Protein AF-A0A843BUU1-F1 (afdb_monomer_lite)

pLDDT: mean 89.88, std 9.69, range [48.09, 97.88]

Foldseek 3Di:
DAPDPVLLVVLLVLLLVQLVQLLVVPAPAFPDPLRGSNSVSVVSVVVSVCSVVVHDDDLVVVLQQLPPVHVCVRNVHDVVSSVSNNVSSCRGPVVVVDD

Structure (mmCIF, N/CA/C/O backbone):
data_AF-A0A843BUU1-F1
#
_entry.id   AF-A0A843BUU1-F1
#
loop_
_atom_site.group_PDB
_atom_site.id
_atom_site.type_symbol
_atom_site.label_atom_id
_atom_site.label_alt_id
_atom_site.label_comp_id
_atom_site.label_asym_id
_atom_site.label_entity_id
_atom_site.label_seq_id
_atom_site.pdbx_PDB_ins_code
_atom_site.Cartn_x
_atom_site.Cartn_y
_atom_site.Cartn_z
_atom_site.occupancy
_atom_site.B_iso_or_equiv
_atom_site.auth_seq_id
_atom_site.auth_comp_id
_atom_site.auth_asym_id
_atom_site.auth_atom_id
_atom_site.pdbx_PDB_model_num
ATOM 1 N N . MET A 1 1 ? -14.835 1.994 11.203 1.00 49.28 1 MET A N 1
ATOM 2 C CA . MET A 1 1 ? -13.752 2.957 11.521 1.00 49.28 1 MET A CA 1
ATOM 3 C C . MET A 1 1 ? -12.626 2.130 12.118 1.00 49.28 1 MET A C 1
ATOM 5 O O . MET A 1 1 ? -12.979 1.179 12.800 1.00 49.28 1 MET A O 1
ATOM 9 N N . PRO A 1 2 ? -11.346 2.428 11.838 1.00 50.78 2 PRO A N 1
ATOM 10 C CA . PRO A 1 2 ? -10.219 1.670 12.385 1.00 50.78 2 PRO A CA 1
ATOM 11 C C . PRO A 1 2 ? -10.314 1.547 13.912 1.00 50.78 2 PRO A C 1
ATOM 13 O O . PRO A 1 2 ? -10.710 2.510 14.574 1.00 50.78 2 PRO A O 1
ATOM 16 N N . ASP A 1 3 ? -9.969 0.373 14.449 1.00 61.31 3 ASP A N 1
ATOM 17 C CA . ASP A 1 3 ? -10.165 0.033 15.866 1.00 61.31 3 ASP A CA 1
ATOM 18 C C . ASP A 1 3 ? -9.245 0.853 16.792 1.00 61.31 3 ASP A C 1
ATOM 20 O O . ASP A 1 3 ? -9.590 1.081 17.953 1.00 61.31 3 ASP 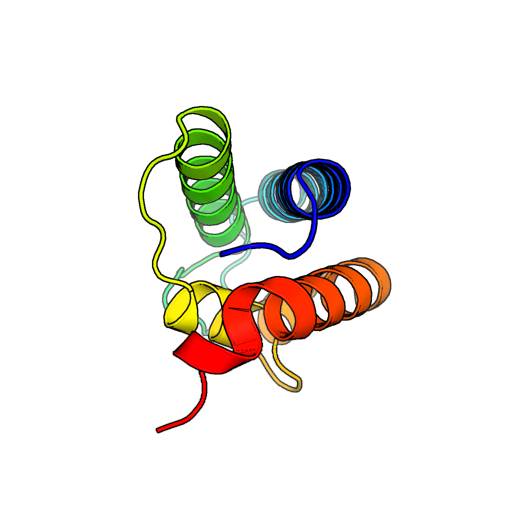A O 1
ATOM 24 N N . THR A 1 4 ? -8.114 1.374 16.285 1.00 78.06 4 THR A N 1
ATOM 25 C CA . THR A 1 4 ? -7.273 2.376 16.968 1.00 78.06 4 THR A CA 1
ATOM 26 C C . THR A 1 4 ? -6.519 3.299 15.991 1.00 78.06 4 THR A C 1
ATOM 28 O O . THR A 1 4 ? -6.145 2.901 14.890 1.00 78.06 4 THR A O 1
ATOM 31 N N . GLU A 1 5 ? -6.232 4.543 16.405 1.00 84.19 5 GLU A N 1
ATOM 32 C CA . GLU A 1 5 ? -5.403 5.513 15.649 1.00 84.19 5 GLU A CA 1
ATOM 33 C C . GLU A 1 5 ? -3.982 4.982 15.373 1.00 84.19 5 GLU A C 1
ATOM 35 O O . GLU A 1 5 ? -3.382 5.290 14.346 1.00 84.19 5 GLU A O 1
ATOM 40 N N . GLN A 1 6 ? -3.477 4.112 16.251 1.00 88.81 6 GLN A N 1
ATOM 41 C CA . GLN A 1 6 ? -2.187 3.442 16.101 1.00 88.81 6 GLN A CA 1
ATOM 42 C C . GLN A 1 6 ? -2.160 2.473 14.908 1.00 88.81 6 GLN A C 1
ATOM 44 O O . GLN A 1 6 ? -1.189 2.457 14.158 1.00 88.81 6 GLN A O 1
ATOM 49 N N . GLU A 1 7 ? -3.217 1.687 14.708 1.00 90.38 7 GLU A N 1
ATOM 50 C CA . GLU A 1 7 ? -3.300 0.731 13.595 1.00 90.38 7 GLU A CA 1
ATOM 51 C C . GLU A 1 7 ? -3.445 1.429 12.244 1.00 90.38 7 GLU A C 1
ATOM 53 O O . GLU A 1 7 ? -2.884 0.980 11.246 1.00 90.38 7 GLU A O 1
ATOM 58 N N . LEU A 1 8 ? -4.162 2.557 12.215 1.00 89.69 8 LEU A N 1
ATOM 59 C CA . LEU A 1 8 ? -4.256 3.381 11.014 1.00 89.69 8 LEU A CA 1
ATOM 60 C C . LEU A 1 8 ? -2.894 3.989 10.649 1.00 89.69 8 LEU A C 1
ATOM 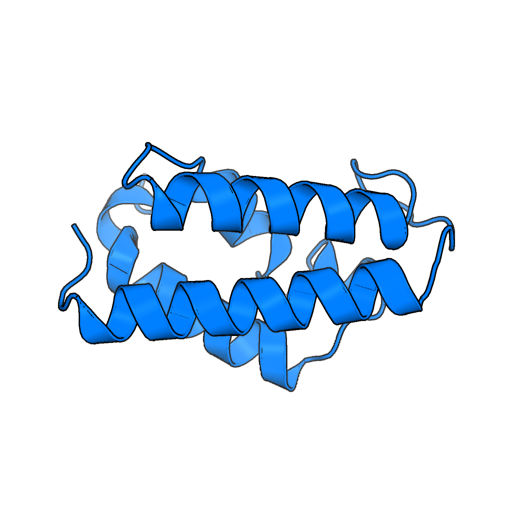62 O O . LEU A 1 8 ? -2.535 4.032 9.471 1.00 89.69 8 LEU A O 1
ATOM 66 N N . GLN A 1 9 ? -2.124 4.425 11.651 1.00 93.31 9 GLN A N 1
ATOM 67 C CA . GLN A 1 9 ? -0.764 4.915 11.443 1.00 93.31 9 GLN A CA 1
ATOM 68 C C . GLN A 1 9 ? 0.155 3.801 10.919 1.00 93.31 9 GLN A C 1
ATOM 70 O O . GLN A 1 9 ? 0.864 4.011 9.938 1.00 93.31 9 GLN A O 1
ATOM 75 N N . GLU A 1 10 ? 0.089 2.605 11.508 1.00 95.25 10 GLU A N 1
ATOM 76 C CA . GLU A 1 10 ? 0.867 1.444 11.057 1.00 95.25 10 GLU A CA 1
ATOM 77 C C . GLU A 1 10 ? 0.541 1.066 9.604 1.00 95.25 10 GLU A C 1
ATOM 79 O O . GLU A 1 10 ? 1.449 0.864 8.796 1.00 95.25 10 GLU A O 1
ATOM 84 N N . LEU A 1 11 ? -0.747 1.044 9.242 1.00 94.94 11 LEU A N 1
ATOM 85 C CA . LEU A 1 11 ? -1.179 0.815 7.863 1.00 94.94 11 LEU A CA 1
ATOM 86 C C . LEU A 1 11 ? -0.612 1.884 6.922 1.00 94.94 11 LEU A C 1
ATOM 88 O O . LEU A 1 11 ? -0.082 1.555 5.863 1.00 94.94 11 LEU A O 1
ATOM 92 N N . THR A 1 12 ? -0.685 3.155 7.318 1.00 96.00 12 THR A N 1
ATOM 93 C CA . THR A 1 12 ? -0.170 4.278 6.521 1.00 96.00 12 THR A CA 1
ATOM 94 C C . THR A 1 12 ? 1.338 4.149 6.286 1.00 96.00 12 THR A C 1
ATOM 96 O O . THR A 1 12 ? 1.812 4.341 5.166 1.00 96.00 12 THR A O 1
ATOM 99 N N . ASP A 1 13 ? 2.103 3.765 7.308 1.00 96.88 13 ASP A N 1
ATOM 100 C CA . ASP A 1 13 ? 3.556 3.604 7.203 1.00 96.88 13 ASP A CA 1
ATOM 101 C C . ASP A 1 13 ? 3.964 2.377 6.376 1.00 96.88 13 ASP A C 1
ATOM 103 O O . ASP A 1 13 ? 4.983 2.408 5.678 1.00 96.88 13 ASP A O 1
ATOM 107 N N . LEU A 1 14 ? 3.170 1.307 6.398 1.00 97.69 14 LEU A N 1
ATOM 108 C CA . LEU A 1 14 ? 3.367 0.159 5.512 1.00 97.69 14 LEU A CA 1
ATOM 109 C C . LEU A 1 14 ? 3.026 0.497 4.057 1.00 97.69 14 LEU A C 1
ATOM 111 O O . LEU A 1 14 ? 3.770 0.110 3.158 1.00 97.69 14 LEU A O 1
ATOM 115 N N . LEU A 1 15 ? 1.967 1.271 3.811 1.00 97.62 15 LEU A N 1
ATOM 116 C CA . LEU A 1 15 ? 1.608 1.726 2.464 1.00 97.62 15 LEU A CA 1
ATOM 117 C C . LEU A 1 15 ? 2.674 2.654 1.869 1.00 97.62 15 LEU A C 1
ATOM 119 O O . LEU A 1 15 ? 2.977 2.550 0.682 1.00 97.62 15 LEU A O 1
ATOM 123 N N . LYS A 1 16 ? 3.320 3.494 2.690 1.00 97.88 16 LYS A N 1
ATOM 124 C CA . LYS A 1 16 ? 4.503 4.270 2.276 1.00 97.88 16 LYS A CA 1
ATOM 125 C C . LYS A 1 16 ? 5.657 3.372 1.841 1.00 97.88 16 LYS A C 1
ATOM 127 O O . LYS A 1 16 ? 6.289 3.639 0.821 1.00 97.88 16 LYS A O 1
ATOM 132 N N . GLN A 1 17 ? 5.933 2.311 2.599 1.00 97.81 17 GLN A N 1
ATOM 133 C CA . GLN A 1 17 ? 6.978 1.345 2.250 1.00 97.81 17 GLN A CA 1
ATOM 134 C C . GLN A 1 17 ? 6.643 0.610 0.947 1.00 97.81 17 GLN A C 1
ATOM 136 O O . GLN A 1 17 ? 7.498 0.528 0.068 1.00 97.81 17 GLN A O 1
ATOM 141 N N . ALA A 1 18 ? 5.398 0.152 0.795 1.00 97.19 18 ALA A N 1
ATOM 142 C CA . ALA A 1 18 ? 4.921 -0.515 -0.414 1.00 97.19 18 ALA A CA 1
ATOM 143 C C . ALA A 1 18 ? 5.004 0.400 -1.648 1.00 97.19 18 ALA A C 1
ATOM 145 O O . ALA A 1 18 ? 5.505 -0.006 -2.697 1.00 97.19 18 ALA A O 1
ATOM 146 N N . SER A 1 19 ? 4.586 1.662 -1.500 1.00 97.69 19 SER A N 1
ATOM 147 C CA . SER A 1 19 ? 4.714 2.697 -2.528 1.00 97.69 19 SER A CA 1
ATOM 148 C C . SER A 1 19 ? 6.173 2.883 -2.956 1.00 97.69 19 SER A C 1
ATOM 150 O O . SER A 1 19 ? 6.491 2.781 -4.142 1.00 97.69 19 SER A O 1
ATOM 152 N N . GLN A 1 20 ? 7.084 3.072 -1.996 1.00 97.50 20 GLN A N 1
ATOM 153 C CA . GLN A 1 20 ? 8.502 3.267 -2.290 1.00 97.50 20 GLN A CA 1
ATOM 154 C C . GLN A 1 20 ? 9.135 2.036 -2.947 1.00 97.50 20 GLN A C 1
ATOM 156 O O . GLN A 1 20 ? 9.969 2.194 -3.840 1.00 97.50 20 GLN A O 1
ATOM 161 N N . GLU A 1 21 ? 8.762 0.823 -2.533 1.00 96.25 21 GLU A N 1
ATOM 162 C CA . GLU A 1 21 ? 9.235 -0.413 -3.162 1.00 96.25 21 GLU A CA 1
ATOM 163 C C . GLU A 1 21 ? 8.887 -0.426 -4.656 1.00 96.25 21 GLU A C 1
ATOM 165 O O . GLU A 1 21 ? 9.761 -0.624 -5.501 1.00 96.25 21 GLU A O 1
ATOM 170 N N . MET A 1 22 ? 7.627 -0.141 -4.978 1.00 96.56 22 MET A N 1
ATOM 171 C CA . MET A 1 22 ? 7.114 -0.131 -6.344 1.00 96.56 22 MET A CA 1
ATOM 172 C C . MET A 1 22 ? 7.718 0.986 -7.205 1.00 96.56 22 MET A C 1
ATOM 174 O O . MET A 1 22 ? 8.149 0.727 -8.327 1.00 96.56 22 MET A O 1
ATOM 178 N N . ILE A 1 23 ? 7.860 2.199 -6.660 1.00 96.50 23 ILE A N 1
ATOM 179 C CA . ILE A 1 23 ? 8.534 3.316 -7.346 1.00 96.50 23 ILE A CA 1
ATOM 180 C C . ILE A 1 23 ? 10.008 2.983 -7.612 1.00 96.50 23 ILE A C 1
ATOM 182 O O . ILE A 1 23 ? 10.523 3.249 -8.694 1.00 96.50 23 ILE A O 1
ATOM 186 N N . THR A 1 24 ? 10.702 2.360 -6.653 1.00 95.88 24 THR A N 1
ATOM 187 C CA . THR A 1 24 ? 12.134 2.027 -6.790 1.00 95.88 24 THR A CA 1
ATOM 188 C C . THR A 1 24 ? 12.384 0.977 -7.871 1.00 95.88 24 THR A C 1
ATOM 190 O O . THR A 1 24 ? 13.437 0.991 -8.510 1.00 95.88 24 THR A O 1
ATOM 193 N N . LYS A 1 25 ? 11.423 0.078 -8.110 1.00 93.19 25 LYS A N 1
ATOM 194 C CA . LYS A 1 25 ? 11.479 -0.859 -9.240 1.00 93.19 25 LYS A CA 1
ATOM 195 C C . LYS A 1 25 ? 11.403 -0.154 -10.594 1.00 93.19 25 LYS A C 1
ATOM 197 O O . LYS A 1 25 ? 11.943 -0.674 -11.571 1.00 93.19 25 LYS A O 1
ATOM 202 N N . GLY A 1 26 ? 10.780 1.021 -10.644 1.00 90.06 26 GLY A N 1
ATOM 203 C CA . GLY A 1 26 ? 10.614 1.809 -11.856 1.00 90.06 26 GLY A CA 1
ATOM 204 C C . GLY A 1 26 ? 9.522 1.260 -12.785 1.00 90.06 26 GLY A C 1
ATOM 205 O O . GLY A 1 26 ? 8.675 0.468 -12.35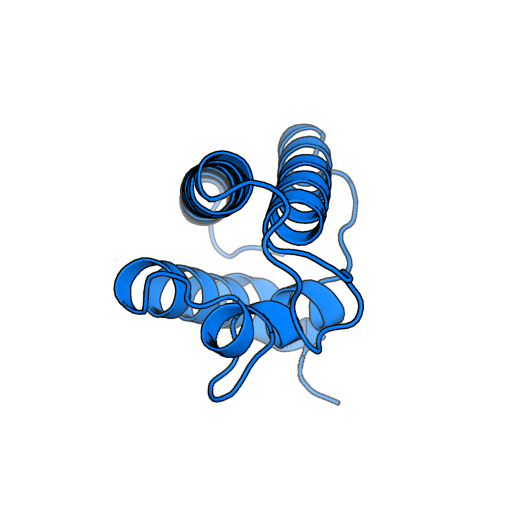8 1.00 90.06 26 GLY A O 1
ATOM 206 N N . PRO A 1 27 ? 9.521 1.665 -14.065 1.00 93.19 27 PRO A N 1
ATOM 207 C CA . PRO A 1 27 ? 8.420 1.431 -15.001 1.00 93.19 27 PRO A CA 1
ATOM 208 C C . PRO A 1 27 ? 8.436 0.006 -15.587 1.00 93.19 27 PRO A C 1
ATOM 210 O O . PRO A 1 27 ? 8.338 -0.194 -16.799 1.00 93.19 27 PRO A O 1
ATOM 213 N N . ILE A 1 28 ? 8.607 -1.009 -14.737 1.00 91.19 28 ILE A N 1
ATOM 214 C CA . ILE A 1 28 ? 8.479 -2.414 -15.127 1.00 91.19 28 ILE A CA 1
ATOM 215 C C . ILE A 1 28 ? 7.013 -2.662 -15.452 1.00 91.19 28 ILE A C 1
ATOM 217 O O . ILE A 1 28 ? 6.160 -2.484 -14.588 1.00 91.19 28 ILE A O 1
ATOM 221 N N . SER A 1 29 ? 6.733 -3.058 -16.692 1.00 90.94 29 SER A N 1
ATOM 222 C CA . SER A 1 29 ? 5.368 -3.340 -17.125 1.00 90.94 29 SER A CA 1
ATOM 223 C C . SER A 1 29 ? 4.785 -4.526 -16.357 1.00 90.94 29 SER A C 1
ATOM 225 O O . SER A 1 29 ? 5.437 -5.563 -16.212 1.00 90.94 29 SER A O 1
ATOM 227 N N . THR A 1 30 ? 3.554 -4.357 -15.891 1.00 87.31 30 THR A N 1
ATOM 228 C CA . THR A 1 30 ? 2.762 -5.365 -15.186 1.00 87.31 30 THR A CA 1
ATOM 229 C C . THR A 1 30 ? 1.504 -5.665 -15.997 1.00 87.31 30 THR A C 1
ATOM 231 O O . THR A 1 30 ? 1.063 -4.858 -16.810 1.00 87.31 30 THR A O 1
ATOM 234 N N . ILE A 1 31 ? 0.906 -6.839 -15.794 1.00 85.56 31 ILE A N 1
ATOM 235 C CA . ILE A 1 31 ? -0.375 -7.217 -16.428 1.00 85.56 31 ILE A CA 1
ATOM 236 C C . ILE A 1 31 ? -1.593 -6.722 -15.630 1.00 85.56 31 ILE A C 1
ATOM 238 O O . ILE A 1 31 ? -2.685 -7.272 -15.746 1.00 85.56 31 ILE A O 1
ATOM 242 N N . THR A 1 32 ? -1.382 -5.705 -14.798 1.00 87.69 32 THR A N 1
ATOM 243 C CA . THR A 1 32 ? -2.358 -5.149 -13.860 1.00 87.69 32 THR A CA 1
ATOM 244 C C . THR A 1 32 ? -2.942 -3.852 -14.418 1.00 87.69 32 THR A C 1
ATOM 246 O O . THR A 1 32 ? -2.409 -3.271 -15.362 1.00 87.69 32 THR A O 1
ATOM 249 N N . GLU A 1 33 ? -4.019 -3.362 -13.816 1.00 87.50 33 GLU A N 1
ATOM 250 C CA . GLU A 1 33 ? -4.699 -2.111 -14.173 1.00 87.50 33 GLU A CA 1
ATOM 251 C C . GLU A 1 33 ? -3.828 -0.852 -14.023 1.00 87.50 33 GLU A C 1
ATOM 253 O O . GLU A 1 33 ? -4.185 0.207 -14.535 1.00 87.50 33 GLU A O 1
ATOM 258 N N . TYR A 1 34 ? -2.680 -0.966 -13.352 1.00 92.00 34 TYR A N 1
ATOM 259 C CA . TYR A 1 34 ? -1.730 0.127 -13.162 1.00 92.00 34 TYR A CA 1
ATOM 260 C C . TYR A 1 34 ? -0.677 0.208 -14.282 1.00 92.00 34 TYR A C 1
ATOM 262 O O . TYR A 1 34 ? 0.118 1.144 -14.289 1.00 92.00 34 TYR A O 1
ATOM 270 N N . ASP A 1 35 ? -0.647 -0.733 -15.233 1.00 89.62 35 ASP A N 1
ATOM 271 C CA . ASP A 1 35 ? 0.302 -0.857 -16.362 1.00 89.62 35 ASP A CA 1
ATOM 272 C C . ASP A 1 35 ? 1.786 -1.068 -15.990 1.00 89.62 35 ASP A C 1
ATOM 274 O O . ASP A 1 35 ? 2.541 -1.676 -16.759 1.00 89.62 35 ASP A O 1
ATOM 278 N N . SER A 1 36 ? 2.239 -0.558 -14.842 1.00 93.88 36 SER A N 1
ATOM 279 C CA . SER A 1 36 ? 3.606 -0.705 -14.348 1.00 93.88 36 SER A CA 1
ATOM 280 C C . SER A 1 36 ? 3.707 -0.696 -12.823 1.00 93.88 36 SER A C 1
ATOM 282 O O . SER A 1 36 ? 2.850 -0.144 -12.129 1.00 93.88 36 SER A O 1
ATOM 284 N N . SER A 1 37 ? 4.812 -1.242 -12.300 1.00 93.56 37 SER A N 1
ATOM 285 C CA . SER A 1 37 ? 5.130 -1.168 -10.869 1.00 93.56 37 SER A CA 1
ATOM 286 C C . SER A 1 37 ? 5.201 0.283 -10.385 1.00 93.56 37 SER A C 1
ATOM 288 O O . SER A 1 37 ? 4.582 0.610 -9.383 1.00 93.56 37 SER A O 1
ATOM 290 N N . GLU A 1 38 ? 5.871 1.186 -11.105 1.00 95.06 38 GLU A N 1
ATOM 291 C CA . GLU A 1 38 ? 5.955 2.603 -10.718 1.00 95.06 38 GLU A CA 1
ATOM 292 C C . GLU A 1 38 ? 4.576 3.262 -10.561 1.00 95.06 38 GLU A C 1
ATOM 294 O O . GLU A 1 38 ? 4.331 3.927 -9.556 1.00 95.06 38 GLU A O 1
ATOM 299 N N . ASN A 1 39 ? 3.651 3.018 -11.492 1.00 96.75 39 ASN A N 1
ATOM 300 C CA . ASN A 1 39 ? 2.290 3.553 -11.415 1.00 96.75 39 ASN A CA 1
ATOM 301 C C . ASN A 1 39 ? 1.504 3.001 -10.218 1.00 96.75 39 ASN A C 1
ATOM 303 O O . ASN A 1 39 ? 0.809 3.767 -9.551 1.00 96.75 39 ASN A O 1
ATOM 307 N N . LEU A 1 40 ? 1.641 1.705 -9.903 1.00 96.56 40 LEU A N 1
ATOM 308 C CA . LEU A 1 40 ? 1.076 1.141 -8.672 1.00 96.56 40 LEU A CA 1
ATOM 309 C C . LEU A 1 40 ? 1.662 1.849 -7.440 1.00 96.56 40 LEU A C 1
ATOM 311 O O . LEU A 1 40 ? 0.942 2.191 -6.504 1.00 96.56 40 LEU A O 1
ATOM 315 N N . GLY A 1 41 ? 2.967 2.119 -7.452 1.00 96.75 41 GLY A N 1
ATOM 316 C CA . GLY A 1 41 ? 3.640 2.862 -6.392 1.00 96.75 41 GLY A CA 1
ATOM 317 C C . GLY A 1 41 ? 3.116 4.291 -6.220 1.00 96.75 41 GLY A C 1
ATOM 318 O O . GLY A 1 41 ? 2.895 4.721 -5.085 1.00 96.75 41 GLY A O 1
ATOM 319 N N . ILE A 1 42 ? 2.863 5.000 -7.323 1.00 97.44 42 ILE A N 1
ATOM 320 C CA . ILE A 1 42 ? 2.250 6.338 -7.331 1.00 97.44 42 ILE A CA 1
ATOM 321 C C . ILE A 1 42 ? 0.827 6.277 -6.768 1.00 97.44 42 ILE A C 1
ATOM 323 O O . ILE A 1 42 ? 0.494 7.055 -5.878 1.00 97.44 42 ILE A O 1
ATOM 327 N N . TYR A 1 43 ? 0.015 5.311 -7.202 1.00 97.44 43 TYR A N 1
ATOM 328 C CA . TYR A 1 43 ? -1.334 5.122 -6.668 1.00 97.44 43 TYR A CA 1
ATOM 329 C C . TYR A 1 43 ? -1.325 4.898 -5.145 1.00 97.44 43 TYR A C 1
ATOM 331 O O . TYR A 1 43 ? -2.058 5.553 -4.401 1.00 97.44 43 TYR A O 1
ATOM 339 N N . LEU A 1 44 ? -0.434 4.037 -4.641 1.00 97.50 44 LEU A N 1
ATOM 340 C CA . LEU A 1 44 ? -0.283 3.821 -3.198 1.00 97.50 44 LEU A CA 1
ATOM 341 C C . LEU A 1 44 ? 0.138 5.103 -2.458 1.00 97.50 44 LEU A C 1
ATOM 343 O O . LEU A 1 44 ? -0.301 5.329 -1.328 1.00 97.50 44 LEU A O 1
ATOM 347 N N . GLN A 1 45 ? 0.939 5.967 -3.088 1.00 97.44 45 GLN A N 1
ATOM 348 C CA . GLN A 1 45 ? 1.307 7.270 -2.528 1.00 97.44 45 GLN A CA 1
ATOM 349 C C . GLN A 1 45 ? 0.094 8.205 -2.401 1.00 97.44 45 GLN A C 1
ATOM 351 O O . GLN A 1 45 ? -0.026 8.926 -1.407 1.00 97.44 45 GLN A O 1
ATOM 356 N N . GLU A 1 46 ? -0.831 8.172 -3.362 1.00 97.19 46 GLU A N 1
ATOM 357 C CA . GLU A 1 46 ? -2.087 8.927 -3.288 1.00 97.19 46 GLU A CA 1
ATOM 358 C C . GLU A 1 46 ? -2.978 8.431 -2.143 1.00 97.19 46 GLU A C 1
ATOM 360 O O . GLU A 1 46 ? -3.545 9.239 -1.404 1.00 97.19 46 GLU A O 1
ATOM 365 N N . ILE A 1 47 ? -3.063 7.111 -1.940 1.00 96.56 47 ILE A N 1
ATOM 366 C CA . ILE A 1 47 ? -3.792 6.528 -0.804 1.00 96.56 47 ILE A CA 1
ATOM 367 C C . ILE A 1 47 ? -3.187 6.971 0.530 1.00 96.56 47 ILE A C 1
ATOM 369 O O . ILE A 1 47 ? -3.929 7.359 1.433 1.00 96.56 47 ILE A O 1
ATOM 373 N N . VAL A 1 48 ? -1.857 6.974 0.652 1.00 97.00 48 VAL A N 1
ATOM 374 C CA . VAL A 1 48 ? -1.170 7.497 1.843 1.00 97.00 48 VAL A CA 1
ATOM 375 C C . VAL A 1 48 ? -1.568 8.949 2.106 1.00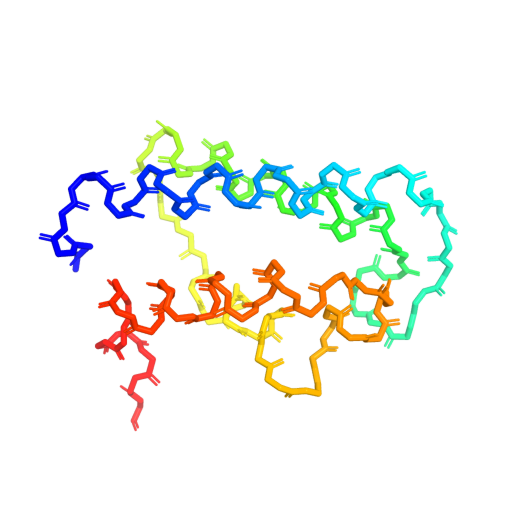 97.00 48 VAL A C 1
ATOM 377 O O . VAL A 1 48 ? -1.960 9.277 3.225 1.00 97.00 48 VAL A O 1
ATOM 380 N N . ALA A 1 49 ? -1.520 9.807 1.084 1.00 96.62 49 ALA A N 1
ATOM 381 C CA . ALA A 1 49 ? -1.857 11.220 1.234 1.00 96.62 49 ALA A CA 1
ATOM 382 C C . ALA A 1 49 ? -3.310 11.424 1.696 1.00 96.62 49 ALA A C 1
ATOM 384 O O . ALA A 1 49 ? -3.571 12.295 2.531 1.00 96.62 49 ALA A O 1
ATOM 385 N N . LYS A 1 50 ? -4.248 10.611 1.193 1.00 95.25 50 LYS A N 1
ATOM 386 C CA . LYS A 1 50 ? -5.652 10.618 1.634 1.00 95.25 50 LYS A CA 1
ATOM 387 C C . LYS A 1 50 ? -5.786 10.197 3.096 1.00 95.25 50 LYS A C 1
ATOM 389 O O . LYS A 1 50 ? -6.458 10.879 3.868 1.00 95.25 50 LYS A O 1
ATOM 394 N N . LEU A 1 51 ? -5.110 9.121 3.504 1.00 92.31 51 LEU A N 1
ATOM 395 C CA . LEU A 1 51 ? -5.132 8.641 4.890 1.00 92.31 51 LEU A CA 1
ATOM 396 C C . LEU A 1 51 ? -4.582 9.683 5.876 1.00 92.31 51 LEU A C 1
ATOM 398 O O . LEU A 1 51 ? -5.205 9.933 6.908 1.00 92.31 51 LEU A O 1
ATOM 402 N N . GLU A 1 52 ? -3.471 10.343 5.541 1.00 92.56 52 GLU A N 1
ATOM 403 C CA . GLU A 1 52 ? -2.877 11.408 6.367 1.00 92.56 52 GLU A CA 1
ATOM 404 C C . GLU A 1 52 ? -3.802 12.624 6.517 1.00 92.56 52 GLU A C 1
ATOM 406 O O . GLU A 1 52 ? -3.855 13.251 7.578 1.00 92.56 52 GLU A O 1
ATOM 411 N N . GLN A 1 53 ? -4.577 12.929 5.475 1.00 93.25 53 GLN A N 1
ATOM 412 C CA . GLN A 1 53 ? -5.574 14.003 5.471 1.00 93.25 53 GLN A CA 1
ATOM 413 C C . GLN A 1 53 ? -6.928 13.576 6.059 1.00 93.25 53 GLN A C 1
ATOM 415 O O . GLN A 1 53 ? -7.837 14.401 6.162 1.00 93.25 53 GLN A O 1
ATOM 420 N N . LYS A 1 54 ? -7.057 12.318 6.506 1.00 89.25 54 LYS A N 1
ATOM 421 C CA . LYS A 1 54 ? -8.307 11.714 7.003 1.00 89.25 54 LYS A CA 1
ATOM 422 C C . LYS A 1 54 ? -9.435 11.742 5.964 1.00 89.25 54 LYS A C 1
ATOM 424 O O . LYS A 1 54 ? -10.611 11.837 6.320 1.00 89.25 54 LYS A O 1
ATOM 429 N N . GLU A 1 55 ? -9.071 11.661 4.691 1.00 91.62 55 GLU A N 1
ATOM 430 C CA . GLU A 1 55 ? -10.001 11.540 3.575 1.00 91.62 55 GLU A CA 1
ATOM 431 C C . GLU A 1 55 ? -10.463 10.091 3.388 1.00 91.62 55 GLU A C 1
ATOM 433 O O . GLU A 1 55 ? -9.869 9.137 3.900 1.00 91.62 55 GLU A O 1
ATOM 438 N N . GLU A 1 56 ? -11.560 9.922 2.655 1.00 88.88 56 GLU A N 1
ATOM 439 C CA . GLU A 1 56 ? -12.061 8.599 2.309 1.00 88.88 56 GLU A CA 1
ATOM 440 C C . GLU A 1 56 ? -11.186 7.943 1.232 1.00 88.88 56 GLU A C 1
ATOM 442 O O . GLU A 1 56 ? -10.732 8.584 0.283 1.00 88.88 56 GLU A O 1
ATOM 447 N N . ILE A 1 57 ? -10.968 6.638 1.386 1.00 91.94 57 ILE A N 1
ATOM 448 C CA . ILE A 1 57 ? -10.231 5.798 0.443 1.00 91.94 57 ILE A CA 1
ATOM 449 C C . ILE A 1 57 ? -11.122 4.664 -0.058 1.00 91.94 57 ILE A C 1
ATOM 451 O O . ILE A 1 57 ? -12.019 4.211 0.663 1.00 91.94 57 ILE A O 1
ATOM 455 N N . ASP A 1 58 ? -10.839 4.171 -1.264 1.00 92.75 58 ASP A N 1
ATOM 456 C CA . ASP A 1 58 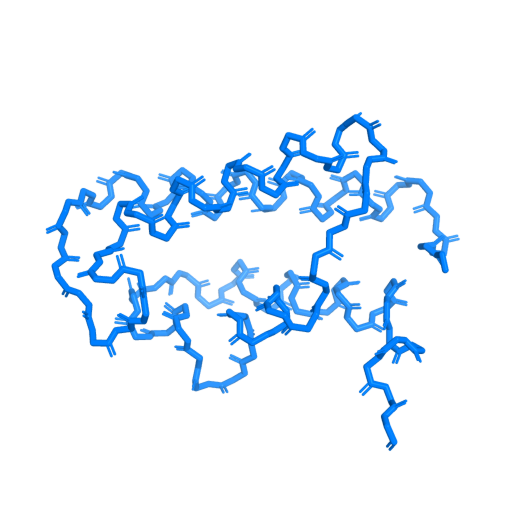? -11.452 2.943 -1.760 1.00 92.75 58 ASP A CA 1
ATOM 457 C C . ASP A 1 58 ? -10.778 1.735 -1.097 1.00 92.75 58 ASP A C 1
ATOM 459 O O . ASP A 1 58 ? -9.702 1.273 -1.478 1.00 92.75 58 ASP A O 1
ATOM 463 N N . VAL A 1 59 ? -11.414 1.249 -0.035 1.00 91.81 59 VAL A N 1
ATOM 464 C CA . VAL A 1 59 ? -10.942 0.087 0.722 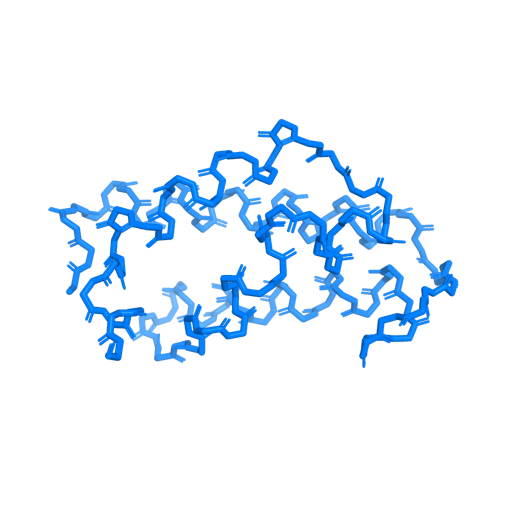1.00 91.81 59 VAL A CA 1
ATOM 465 C C . VAL A 1 59 ? -11.023 -1.191 -0.114 1.00 91.81 59 VAL A C 1
ATOM 467 O O . VAL A 1 59 ? -10.214 -2.091 0.096 1.00 91.81 59 VAL A O 1
ATOM 470 N N . PHE A 1 60 ? -11.989 -1.302 -1.029 1.00 91.31 60 PHE A N 1
ATOM 471 C CA . PHE A 1 60 ? -12.165 -2.512 -1.828 1.00 91.31 60 PHE A CA 1
ATOM 472 C C . PHE A 1 60 ? -11.047 -2.639 -2.863 1.00 91.31 60 PHE A C 1
ATOM 474 O O . PHE A 1 60 ? -10.449 -3.708 -2.981 1.00 91.31 60 PHE A O 1
ATOM 481 N N . GLU A 1 61 ? -10.705 -1.536 -3.531 1.00 92.69 61 GLU A N 1
ATOM 482 C CA . GLU A 1 61 ? -9.536 -1.468 -4.412 1.00 92.69 61 GLU A CA 1
ATOM 483 C C . GLU A 1 61 ? -8.248 -1.742 -3.627 1.00 92.69 61 GLU A C 1
ATOM 485 O O . GLU A 1 61 ? -7.466 -2.618 -3.998 1.00 92.69 61 GLU A O 1
ATOM 490 N N . LEU A 1 62 ? -8.067 -1.089 -2.472 1.00 93.62 62 LEU A N 1
ATOM 491 C CA . LEU A 1 62 ? -6.892 -1.311 -1.629 1.00 93.62 62 LEU A CA 1
ATOM 492 C C . LEU A 1 62 ? -6.771 -2.773 -1.168 1.00 93.62 62 LEU A C 1
ATOM 494 O O . LEU A 1 62 ? -5.678 -3.333 -1.137 1.00 93.62 62 LEU A O 1
ATOM 498 N N . TRP A 1 63 ? -7.889 -3.411 -0.825 1.00 93.25 63 TRP A N 1
ATOM 499 C CA . TRP A 1 63 ? -7.928 -4.833 -0.500 1.00 93.25 63 TRP A CA 1
ATOM 500 C C . TRP A 1 63 ? -7.550 -5.702 -1.705 1.00 93.25 63 TRP A C 1
ATOM 502 O O . TRP A 1 63 ? -6.774 -6.643 -1.542 1.00 93.25 63 TRP A O 1
ATOM 512 N N . GLY A 1 64 ? -8.051 -5.373 -2.900 1.00 91.69 64 GLY A N 1
ATOM 513 C CA . GLY A 1 64 ? -7.746 -6.076 -4.148 1.00 91.69 64 GLY A CA 1
ATOM 514 C C . GLY A 1 64 ? -6.261 -6.048 -4.506 1.00 91.69 64 GLY A C 1
ATOM 515 O O . GLY A 1 64 ? -5.741 -7.043 -5.009 1.00 91.69 64 GLY A O 1
ATOM 516 N N . ILE A 1 65 ? -5.559 -4.967 -4.154 1.00 94.75 65 ILE A N 1
ATOM 517 C CA . ILE A 1 65 ? -4.114 -4.846 -4.372 1.00 94.75 65 ILE A CA 1
ATOM 518 C C . ILE A 1 65 ? -3.314 -5.839 -3.534 1.00 94.75 65 ILE A C 1
ATOM 520 O O . ILE A 1 65 ? -2.325 -6.358 -4.032 1.00 94.75 65 ILE A O 1
ATOM 524 N N . PHE A 1 66 ? -3.719 -6.101 -2.286 1.00 95.31 66 PHE A N 1
ATOM 525 C CA . PHE A 1 66 ? -2.931 -6.883 -1.319 1.00 95.31 66 PHE A CA 1
ATOM 526 C C . PHE A 1 66 ? -3.528 -8.258 -0.977 1.00 95.31 66 PHE A C 1
ATOM 528 O O . PHE A 1 66 ? -3.017 -8.954 -0.100 1.00 95.31 66 PHE A O 1
ATOM 535 N N . ALA A 1 67 ? -4.624 -8.663 -1.619 1.00 89.44 67 ALA A N 1
ATOM 536 C CA . ALA A 1 67 ? -5.196 -9.995 -1.437 1.00 89.44 67 ALA A CA 1
ATOM 537 C C . ALA A 1 67 ? -4.246 -11.106 -1.945 1.00 89.44 67 ALA A C 1
ATOM 539 O O . ALA A 1 67 ? -3.319 -10.838 -2.699 1.00 89.44 67 ALA A O 1
ATOM 540 N N . PRO A 1 68 ? -4.435 -12.382 -1.573 1.00 79.31 68 PRO A N 1
ATOM 541 C CA . PRO A 1 68 ? -3.673 -13.470 -2.189 1.00 79.31 68 PRO A CA 1
ATOM 542 C C . PRO A 1 68 ? -3.900 -13.525 -3.709 1.00 79.31 68 PRO A C 1
ATOM 544 O O . PRO A 1 68 ? -5.048 -13.393 -4.142 1.00 79.31 68 PRO A O 1
ATOM 547 N N . THR A 1 69 ? -2.851 -13.776 -4.505 1.00 76.75 69 THR A N 1
ATOM 548 C CA . THR A 1 69 ? -2.901 -13.781 -5.987 1.00 76.75 69 THR A CA 1
ATOM 549 C C . THR A 1 69 ? -3.367 -12.443 -6.570 1.00 76.75 69 THR A C 1
ATOM 551 O O . THR A 1 69 ? -4.245 -12.400 -7.429 1.00 76.75 69 THR A O 1
ATOM 554 N N . SER A 1 70 ? -2.830 -11.348 -6.034 1.00 82.38 70 SER A N 1
ATOM 555 C CA . SER A 1 70 ? -3.252 -9.979 -6.346 1.00 82.38 70 SER A CA 1
ATOM 556 C C . SER A 1 70 ? -2.318 -9.244 -7.301 1.00 82.38 70 SER A C 1
ATOM 558 O O . SER A 1 70 ? -1.243 -9.715 -7.672 1.00 82.38 70 SER A O 1
ATOM 560 N N . VAL A 1 71 ? -2.717 -8.009 -7.608 1.00 87.62 71 VAL A N 1
ATOM 561 C CA . VAL A 1 71 ? -1.906 -6.980 -8.263 1.00 87.62 71 VAL A CA 1
ATOM 562 C C . VAL A 1 71 ? -0.512 -6.854 -7.643 1.00 87.62 71 VAL A C 1
ATOM 564 O O . VAL A 1 71 ? 0.458 -6.651 -8.374 1.00 87.62 71 VAL A O 1
ATOM 567 N N . TRP A 1 72 ? -0.384 -6.961 -6.317 1.00 93.12 72 TRP A N 1
ATOM 568 C CA . TRP A 1 72 ? 0.911 -6.868 -5.647 1.00 93.12 72 TRP A CA 1
ATOM 569 C C . TRP A 1 72 ? 1.855 -8.012 -6.029 1.00 93.12 72 TRP A C 1
ATOM 571 O O . TRP A 1 72 ? 3.015 -7.759 -6.371 1.00 93.12 72 TRP A O 1
ATOM 581 N N . ASP A 1 73 ? 1.346 -9.246 -6.034 1.00 89.31 73 ASP A N 1
ATOM 582 C CA . ASP A 1 73 ? 2.108 -10.438 -6.420 1.00 89.31 73 ASP A CA 1
ATOM 583 C C . ASP A 1 73 ? 2.546 -10.343 -7.892 1.00 89.31 73 ASP A C 1
ATOM 585 O O . ASP A 1 73 ? 3.716 -10.568 -8.213 1.00 89.31 73 ASP A O 1
ATOM 589 N N . ASP A 1 74 ? 1.641 -9.910 -8.776 1.00 87.94 74 ASP A N 1
ATOM 590 C CA . ASP A 1 74 ? 1.915 -9.714 -10.208 1.00 87.94 74 ASP A CA 1
ATOM 591 C C . ASP A 1 74 ? 2.896 -8.560 -10.477 1.00 87.94 74 ASP A C 1
ATOM 593 O O . ASP A 1 74 ? 3.625 -8.558 -11.473 1.00 87.94 74 ASP A O 1
ATOM 597 N N . SER A 1 75 ? 2.969 -7.598 -9.556 1.00 88.12 75 SER A N 1
ATOM 598 C CA . SER A 1 75 ? 3.958 -6.510 -9.556 1.00 88.12 75 SER A CA 1
ATOM 599 C C . SER A 1 75 ? 5.282 -6.918 -8.882 1.00 88.12 75 SER A C 1
ATOM 601 O O . SER A 1 75 ? 6.215 -6.115 -8.732 1.00 88.12 75 SER A O 1
ATOM 603 N N . GLY A 1 76 ? 5.386 -8.186 -8.470 1.00 88.50 76 GLY A N 1
ATOM 604 C CA . GLY A 1 76 ? 6.547 -8.812 -7.846 1.00 88.50 76 GLY A CA 1
ATOM 605 C C . GLY A 1 76 ? 6.869 -8.277 -6.453 1.00 88.50 76 GLY A C 1
ATOM 606 O O . GLY A 1 76 ? 8.044 -8.265 -6.077 1.00 88.50 76 GLY A O 1
ATOM 607 N N . GLY A 1 77 ? 5.895 -7.692 -5.760 1.00 90.31 77 GLY A N 1
ATOM 608 C CA . GLY A 1 77 ? 6.109 -7.034 -4.479 1.00 90.31 77 GLY A CA 1
ATOM 609 C C . GLY A 1 77 ? 6.470 -7.990 -3.336 1.00 90.31 77 GLY A C 1
ATOM 610 O O . GLY A 1 77 ? 6.338 -9.208 -3.437 1.00 90.31 77 GLY A O 1
ATOM 611 N N . SER A 1 78 ? 6.958 -7.439 -2.227 1.00 92.94 78 SER A N 1
ATOM 612 C CA . SER A 1 78 ? 7.304 -8.196 -1.022 1.00 92.94 78 SER A CA 1
ATOM 613 C C . SER A 1 78 ? 6.087 -8.821 -0.329 1.00 92.94 78 SER A C 1
ATOM 615 O O . SER A 1 78 ? 5.222 -8.110 0.192 1.00 92.94 78 SER A O 1
ATOM 617 N N . ASN A 1 79 ? 6.059 -10.154 -0.231 1.00 91.38 79 ASN A N 1
ATOM 618 C CA . ASN A 1 79 ? 5.008 -10.887 0.491 1.00 91.38 79 ASN A CA 1
ATOM 619 C C . ASN A 1 79 ? 4.892 -10.452 1.961 1.00 91.38 79 ASN A C 1
ATOM 621 O O . ASN A 1 79 ? 3.791 -10.348 2.490 1.00 91.38 79 ASN A O 1
ATOM 625 N N . GLU A 1 80 ? 6.016 -10.146 2.622 1.00 92.12 80 GLU A N 1
ATOM 626 C CA . GLU A 1 80 ? 6.009 -9.743 4.035 1.00 92.12 80 GLU A CA 1
ATOM 627 C C . GLU A 1 80 ? 5.240 -8.429 4.254 1.00 92.12 80 GLU A C 1
ATOM 629 O O . GLU A 1 80 ? 4.548 -8.269 5.261 1.00 92.12 80 GLU A O 1
ATOM 634 N N . ILE A 1 81 ? 5.366 -7.482 3.320 1.00 93.25 81 ILE A N 1
ATOM 635 C CA . ILE A 1 81 ? 4.665 -6.195 3.388 1.00 93.25 81 ILE A CA 1
ATOM 636 C C . ILE A 1 81 ? 3.178 -6.399 3.088 1.00 93.25 81 ILE A C 1
ATOM 638 O O . ILE A 1 81 ? 2.338 -5.900 3.842 1.00 93.25 81 ILE A O 1
ATOM 642 N N . ALA A 1 82 ? 2.852 -7.180 2.055 1.00 93.25 82 ALA A N 1
ATOM 643 C CA . ALA A 1 82 ? 1.467 -7.478 1.700 1.00 93.25 82 ALA A CA 1
ATOM 644 C C . ALA A 1 82 ? 0.702 -8.174 2.826 1.00 93.25 82 ALA A C 1
ATOM 646 O O . ALA A 1 82 ? -0.390 -7.726 3.168 1.00 93.25 82 ALA A O 1
ATOM 647 N N . ASP A 1 83 ? 1.283 -9.192 3.466 1.00 93.19 83 ASP A N 1
ATOM 648 C CA . ASP A 1 83 ? 0.626 -9.926 4.553 1.00 93.19 83 ASP A CA 1
ATOM 649 C C . ASP A 1 83 ? 0.243 -9.002 5.721 1.00 93.19 83 ASP A C 1
ATOM 651 O O . ASP A 1 83 ? -0.866 -9.088 6.264 1.00 93.19 83 ASP A O 1
ATOM 655 N N . LYS A 1 84 ? 1.139 -8.074 6.090 1.00 95.06 84 LYS A N 1
ATOM 656 C CA . LYS A 1 84 ? 0.893 -7.093 7.161 1.00 95.06 84 LYS A CA 1
ATOM 657 C C . LYS A 1 84 ? -0.197 -6.099 6.770 1.00 95.06 84 LYS A C 1
ATOM 659 O O . LYS A 1 84 ? -1.118 -5.861 7.555 1.00 95.06 84 LYS A O 1
ATOM 664 N N . ILE A 1 85 ? -0.121 -5.549 5.556 1.00 95.31 85 ILE A N 1
ATOM 665 C CA . ILE A 1 85 ? -1.120 -4.605 5.041 1.00 95.31 85 ILE A CA 1
ATOM 666 C C . ILE A 1 85 ? -2.492 -5.276 4.965 1.00 95.31 85 ILE A C 1
ATOM 668 O O . ILE A 1 85 ? -3.474 -4.740 5.476 1.00 95.31 85 ILE A O 1
ATOM 672 N N . PHE A 1 86 ? -2.564 -6.479 4.403 1.00 93.69 86 PHE A N 1
ATOM 673 C CA . PHE A 1 86 ? -3.799 -7.236 4.259 1.00 93.69 86 PHE A CA 1
ATOM 674 C C . PHE A 1 86 ? -4.460 -7.541 5.608 1.00 93.69 86 PHE A C 1
ATOM 676 O O . PHE A 1 86 ? -5.677 -7.382 5.760 1.00 93.69 86 PHE A O 1
ATOM 683 N N . ALA A 1 87 ? -3.668 -7.931 6.612 1.00 92.31 87 ALA A N 1
ATOM 684 C CA . ALA A 1 87 ? -4.161 -8.149 7.968 1.00 92.31 87 ALA A CA 1
ATOM 685 C C . ALA A 1 87 ? -4.753 -6.866 8.576 1.00 92.31 87 ALA A C 1
ATOM 687 O O . ALA A 1 87 ? -5.849 -6.904 9.145 1.00 92.31 87 ALA A O 1
ATOM 688 N N . LEU A 1 88 ? -4.075 -5.725 8.411 1.00 93.31 88 LEU A N 1
ATOM 689 C CA . LEU A 1 88 ? -4.556 -4.431 8.900 1.00 93.31 88 LEU A CA 1
ATOM 690 C C . LEU A 1 88 ? -5.804 -3.951 8.154 1.00 93.31 88 LEU A C 1
ATOM 692 O O . LEU A 1 88 ? -6.713 -3.431 8.801 1.00 93.31 88 LEU A O 1
ATOM 696 N N . ILE A 1 89 ? -5.902 -4.167 6.839 1.00 92.06 89 ILE A N 1
ATOM 697 C CA . ILE A 1 89 ? -7.105 -3.837 6.063 1.00 92.06 89 ILE A CA 1
ATOM 698 C C . ILE A 1 89 ? -8.300 -4.636 6.587 1.00 92.06 89 ILE A C 1
ATOM 700 O O . ILE A 1 89 ? -9.343 -4.059 6.897 1.00 92.06 89 ILE A O 1
ATOM 704 N N . LYS A 1 90 ? -8.143 -5.957 6.745 1.00 90.25 90 LYS A N 1
ATOM 705 C CA . LYS A 1 90 ? -9.202 -6.821 7.286 1.00 90.25 90 LYS A CA 1
ATOM 706 C C . LYS A 1 90 ? -9.632 -6.406 8.686 1.00 90.25 90 LYS A C 1
ATOM 708 O O . LYS A 1 90 ? -10.822 -6.424 8.978 1.00 90.25 90 LYS A O 1
ATOM 713 N N . LYS A 1 91 ? -8.677 -6.031 9.535 1.00 90.06 91 LYS A N 1
ATOM 714 C CA . LYS A 1 91 ? -8.960 -5.599 10.902 1.00 90.06 91 LYS A CA 1
ATOM 715 C C . LYS A 1 91 ? -9.714 -4.268 10.940 1.00 90.06 91 LYS A C 1
ATOM 717 O O . LYS A 1 91 ? -10.734 -4.166 11.602 1.00 90.06 91 LYS A O 1
ATOM 722 N N . ASN A 1 92 ? -9.252 -3.270 10.189 1.00 86.88 92 ASN A N 1
ATOM 723 C CA . ASN A 1 92 ? -9.766 -1.899 10.278 1.00 86.88 92 ASN A CA 1
ATOM 724 C C . ASN A 1 92 ? -10.996 -1.631 9.401 1.00 86.88 92 ASN A C 1
ATOM 726 O O . ASN A 1 92 ? -11.745 -0.677 9.640 1.00 86.88 92 ASN A O 1
ATOM 730 N N . PHE A 1 93 ? -11.193 -2.450 8.368 1.00 86.44 93 PHE A N 1
ATOM 731 C CA . PHE A 1 93 ? -12.239 -2.246 7.375 1.00 86.44 93 PHE A CA 1
ATOM 732 C C . PHE A 1 93 ? -13.002 -3.519 6.996 1.00 86.44 93 PHE A C 1
ATOM 734 O O . PHE A 1 93 ? -13.770 -3.485 6.038 1.00 86.44 93 PHE A O 1
ATOM 741 N N . GLY A 1 94 ? -12.852 -4.621 7.738 1.00 80.56 94 GLY A N 1
ATOM 742 C CA . GLY A 1 94 ? -13.548 -5.885 7.461 1.00 80.56 94 GLY A CA 1
ATOM 743 C C . GLY A 1 94 ? -15.065 -5.733 7.312 1.00 80.56 94 GLY A C 1
ATOM 744 O O . GLY A 1 94 ? -15.655 -6.332 6.418 1.00 80.56 94 GLY A O 1
ATOM 745 N N . ASP A 1 95 ? -15.684 -4.847 8.096 1.00 80.75 95 ASP A N 1
ATOM 746 C CA . ASP A 1 95 ? -17.118 -4.545 7.996 1.00 80.75 95 ASP A CA 1
ATOM 747 C C . ASP A 1 95 ? -17.520 -3.926 6.650 1.00 80.75 95 ASP A C 1
ATOM 749 O O . ASP A 1 95 ? -18.633 -4.143 6.182 1.00 80.75 95 ASP A O 1
ATOM 753 N N . LYS A 1 96 ? -16.618 -3.167 6.012 1.00 78.38 96 LYS A N 1
ATOM 754 C CA . LYS A 1 96 ? -16.839 -2.573 4.682 1.00 78.38 96 LYS A CA 1
ATOM 755 C C . LYS A 1 96 ? -16.617 -3.574 3.542 1.00 78.38 96 LYS A C 1
ATOM 757 O O . LYS A 1 96 ? -16.975 -3.275 2.408 1.00 78.38 96 LYS A O 1
ATOM 762 N N . LEU A 1 97 ? -15.999 -4.721 3.831 1.00 76.31 97 LEU A N 1
ATOM 763 C CA . LEU A 1 97 ? -15.662 -5.761 2.854 1.00 76.31 97 LEU A CA 1
ATOM 764 C C . LEU A 1 97 ? -16.692 -6.902 2.811 1.00 76.31 97 LEU A C 1
ATOM 766 O O . LEU A 1 97 ? -16.661 -7.707 1.883 1.00 76.31 97 LEU A O 1
ATOM 770 N N . ASN A 1 98 ? -17.600 -6.981 3.788 1.00 61.97 98 ASN A N 1
ATOM 771 C CA . ASN A 1 98 ? -18.693 -7.951 3.790 1.00 61.97 98 ASN A CA 1
ATOM 772 C C . ASN A 1 98 ? -19.870 -7.417 2.957 1.00 61.97 98 ASN A C 1
ATOM 774 O O . ASN A 1 98 ? -20.596 -6.530 3.407 1.00 61.97 98 ASN A O 1
ATOM 778 N N . TYR A 1 99 ? -20.046 -7.978 1.759 1.00 48.09 99 TYR A N 1
ATOM 779 C CA . TYR A 1 99 ? -21.299 -7.940 0.999 1.00 48.09 99 TYR A CA 1
ATOM 780 C C . TYR A 1 99 ? -22.172 -9.150 1.340 1.00 48.09 99 TYR A C 1
ATOM 782 O O . TYR A 1 99 ? -21.609 -10.261 1.476 1.00 48.09 99 TYR A O 1
#

Radius of gyration: 12.64 Å; chains: 1; bounding box: 33×28×34 Å

Secondary structure (DSSP, 8-state):
--S-HHHHHHHHHHHHHHHHHHHHH-S-B-SSTTSBHHHHHHHHHHHHHHHHTT----HHHHHHHHSTTSHHHHTT--HHHHHHHHHHHHHHHHHHH--

Sequence (99 aa):
MPDTEQELQELTDLLKQASQEMITKGPISTITEYDSSENLGIYLQEIVAKLEQKEEIDVFELWGIFAPTSVWDDSGGSNEIADKIFALIKKNFGDKLNY